Protein AF-A0A2T2TW74-F1 (afdb_monomer)

Foldseek 3Di:
DEEEQEDLDPVSLVVQAVQQVPYAYEYEEQDVVSQVVSVVRGPYHYDHDHPVDVVSVD

Sequence (58 aa):
MKVVVIGVGQVGRSVAHALSEAHKVIAVDKDPDRLDALRAEADVLTHEGDGAKVEVLK

Structure (mmCIF, N/CA/C/O backbone):
data_AF-A0A2T2TW74-F1
#
_entry.id   AF-A0A2T2TW74-F1
#
loop_
_atom_site.group_PDB
_atom_site.id
_atom_site.type_symbol
_atom_site.label_atom_id
_atom_site.label_alt_id
_atom_site.label_comp_id
_atom_site.label_asym_id
_atom_site.label_entity_id
_atom_site.label_seq_id
_atom_site.pdbx_PDB_ins_code
_atom_site.Cartn_x
_atom_site.Cartn_y
_atom_site.Cartn_z
_atom_site.occupancy
_atom_site.B_iso_or_equiv
_atom_site.auth_seq_id
_atom_site.auth_comp_id
_atom_site.auth_asym_id
_atom_site.auth_atom_id
_atom_site.pdbx_PDB_model_num
ATOM 1 N N . MET A 1 1 ? -11.902 5.506 7.069 1.00 93.88 1 MET A N 1
ATOM 2 C CA . MET A 1 1 ? -11.732 6.146 5.740 1.00 93.88 1 MET A CA 1
ATOM 3 C C . MET A 1 1 ? -11.064 5.152 4.788 1.00 93.88 1 MET A C 1
ATOM 5 O O . MET A 1 1 ? -10.495 4.183 5.282 1.00 93.88 1 MET A O 1
ATOM 9 N N . LYS A 1 2 ? -11.163 5.342 3.464 1.00 95.62 2 LYS A N 1
ATOM 10 C CA . LYS A 1 2 ? -10.364 4.591 2.477 1.00 95.62 2 LYS A CA 1
ATOM 11 C C . LYS A 1 2 ? -9.186 5.456 2.034 1.00 95.62 2 LYS A C 1
ATOM 13 O O . LYS A 1 2 ? -9.410 6.614 1.690 1.00 95.62 2 LYS A O 1
ATOM 18 N N . VAL A 1 3 ? -7.977 4.907 2.053 1.00 97.75 3 VAL A N 1
ATOM 19 C CA . VAL A 1 3 ? -6.748 5.608 1.653 1.00 97.75 3 VAL A CA 1
ATOM 20 C C . VAL A 1 3 ? -6.052 4.810 0.560 1.00 97.75 3 VAL A C 1
ATOM 22 O O . VAL A 1 3 ? -5.942 3.591 0.669 1.00 97.75 3 VAL A O 1
ATOM 25 N N . VAL A 1 4 ? -5.585 5.498 -0.480 1.00 97.69 4 VAL A N 1
ATOM 26 C CA . VAL A 1 4 ? -4.752 4.907 -1.531 1.00 97.69 4 VAL A CA 1
ATOM 27 C C . VAL A 1 4 ? -3.333 5.446 -1.384 1.00 97.69 4 VAL A C 1
ATOM 29 O O . VAL A 1 4 ? -3.138 6.660 -1.356 1.00 97.69 4 VAL A O 1
ATOM 32 N N . VAL A 1 5 ? -2.355 4.550 -1.278 1.00 98.00 5 VAL A N 1
ATOM 33 C CA . VAL A 1 5 ? -0.924 4.876 -1.225 1.00 98.00 5 VAL A CA 1
ATOM 34 C C . VAL A 1 5 ? -0.289 4.443 -2.541 1.00 98.00 5 VAL A C 1
ATOM 36 O O . VAL A 1 5 ? -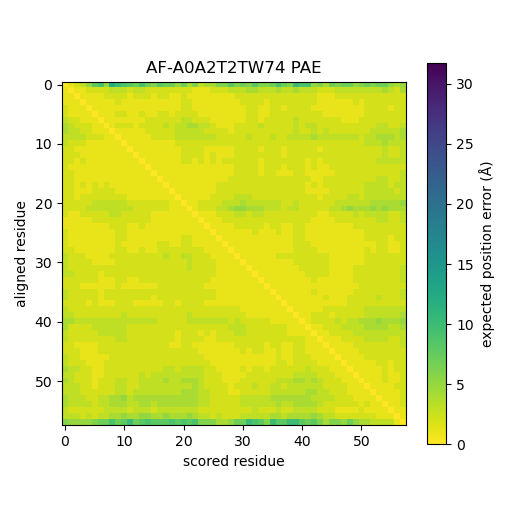0.291 3.260 -2.863 1.00 98.00 5 VAL A O 1
ATOM 39 N N . ILE A 1 6 ? 0.243 5.395 -3.308 1.00 98.00 6 ILE A N 1
ATOM 40 C CA . ILE A 1 6 ? 0.914 5.129 -4.586 1.00 98.00 6 ILE A CA 1
ATOM 41 C C . ILE A 1 6 ? 2.426 5.222 -4.374 1.00 98.00 6 ILE A C 1
ATOM 43 O O . ILE A 1 6 ? 2.946 6.281 -4.025 1.00 98.00 6 ILE A O 1
ATOM 47 N N . GLY A 1 7 ? 3.117 4.111 -4.612 1.00 97.56 7 GLY A N 1
ATOM 48 C CA . GLY A 1 7 ? 4.525 3.901 -4.305 1.00 97.56 7 GLY A CA 1
ATOM 49 C C . GLY A 1 7 ? 4.715 3.353 -2.890 1.00 97.56 7 GLY A C 1
ATOM 50 O O . GLY A 1 7 ? 4.452 4.036 -1.906 1.00 97.56 7 GLY A O 1
ATOM 51 N N . VAL A 1 8 ? 5.247 2.140 -2.790 1.00 96.75 8 VAL A N 1
ATOM 52 C CA . VAL A 1 8 ? 5.566 1.372 -1.576 1.00 96.75 8 VAL A CA 1
ATOM 53 C C . VAL A 1 8 ? 7.088 1.225 -1.451 1.00 96.75 8 VAL A C 1
ATOM 55 O O . VAL A 1 8 ? 7.647 0.172 -1.161 1.00 96.75 8 VAL A O 1
ATOM 58 N N . GLY A 1 9 ? 7.800 2.330 -1.684 1.00 95.44 9 GLY A N 1
ATOM 59 C CA . GLY A 1 9 ? 9.193 2.467 -1.263 1.00 95.44 9 GLY A CA 1
ATOM 60 C C . GLY A 1 9 ? 9.301 2.609 0.260 1.00 95.44 9 GLY A C 1
ATOM 61 O O . GLY A 1 9 ? 8.392 2.259 1.007 1.00 95.44 9 GLY A O 1
ATOM 62 N N . GLN A 1 10 ? 10.390 3.207 0.741 1.00 95.31 10 GLN A N 1
ATOM 63 C CA . GLN A 1 10 ? 10.619 3.372 2.184 1.00 95.31 10 GLN A CA 1
ATOM 64 C C . GLN A 1 10 ? 9.502 4.166 2.884 1.00 95.31 10 GLN A C 1
ATOM 66 O O . GLN A 1 10 ? 8.927 3.702 3.862 1.00 95.31 10 GLN A O 1
ATOM 71 N N . VAL A 1 11 ? 9.158 5.348 2.361 1.00 97.06 11 VAL A N 1
ATOM 72 C CA . VAL A 1 11 ? 8.144 6.217 2.983 1.00 97.06 11 VAL A CA 1
ATOM 73 C C . VAL A 1 11 ? 6.742 5.637 2.818 1.00 97.06 11 VAL A C 1
ATOM 75 O O . VAL A 1 11 ? 5.995 5.550 3.788 1.00 97.06 11 VAL A O 1
ATOM 78 N N . GLY A 1 12 ? 6.393 5.214 1.602 1.00 97.62 12 GLY A N 1
ATOM 79 C CA . GLY A 1 12 ? 5.066 4.685 1.303 1.00 97.62 12 GLY A CA 1
ATOM 80 C C . GLY A 1 12 ? 4.715 3.448 2.122 1.00 97.62 12 GLY A C 1
ATOM 81 O O . GLY A 1 12 ? 3.602 3.364 2.632 1.00 97.62 12 GLY A O 1
ATOM 82 N N . ARG A 1 13 ? 5.679 2.540 2.339 1.00 97.19 13 ARG A N 1
ATOM 83 C CA . ARG A 1 13 ? 5.511 1.376 3.221 1.00 97.19 13 ARG A CA 1
ATOM 84 C C . ARG A 1 13 ? 5.196 1.794 4.657 1.00 97.19 13 ARG A C 1
ATOM 86 O O . ARG A 1 13 ? 4.198 1.339 5.206 1.00 97.19 13 ARG A O 1
ATOM 93 N N . SER A 1 14 ? 5.986 2.697 5.241 1.00 97.50 14 SER A N 1
ATOM 94 C CA . SER A 1 14 ? 5.754 3.179 6.612 1.00 97.50 14 SER A CA 1
ATOM 95 C C . SER A 1 14 ? 4.405 3.886 6.765 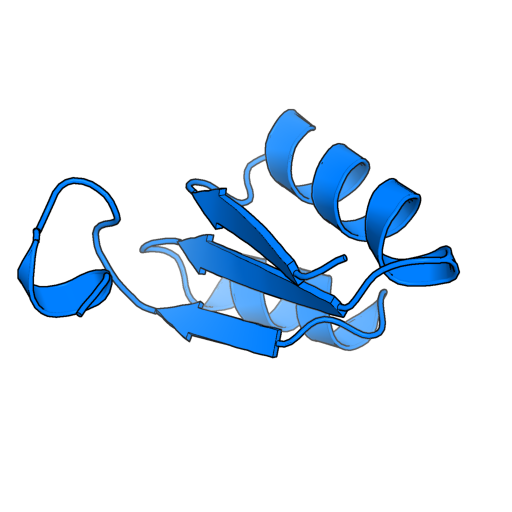1.00 97.50 14 SER A C 1
ATOM 97 O O . SER A 1 14 ? 3.708 3.680 7.755 1.00 97.50 14 SER A O 1
ATOM 99 N N . VAL A 1 15 ? 4.008 4.687 5.771 1.00 97.88 15 VAL A N 1
ATOM 100 C CA . VAL A 1 15 ? 2.702 5.365 5.758 1.00 97.88 15 VAL A CA 1
ATOM 101 C C . VAL A 1 15 ? 1.562 4.354 5.635 1.00 97.88 15 VAL A C 1
ATOM 103 O O . VAL A 1 15 ? 0.594 4.441 6.387 1.00 97.88 15 VAL A O 1
ATOM 106 N N . ALA A 1 16 ? 1.670 3.384 4.724 1.00 97.75 16 ALA A N 1
ATOM 107 C CA . ALA A 1 16 ? 0.656 2.349 4.548 1.00 97.75 16 ALA A CA 1
ATOM 108 C C . ALA A 1 16 ? 0.466 1.526 5.829 1.00 97.75 16 ALA A C 1
ATOM 110 O O . ALA A 1 16 ? -0.671 1.327 6.251 1.00 97.75 16 ALA A O 1
ATOM 111 N N . HIS A 1 17 ? 1.564 1.135 6.481 1.00 97.00 17 HIS A N 1
ATOM 112 C CA . HIS A 1 17 ? 1.530 0.412 7.750 1.00 97.00 17 HIS A CA 1
ATOM 113 C C . HIS A 1 17 ? 0.824 1.230 8.840 1.00 97.00 17 HIS A C 1
ATOM 115 O O . HIS A 1 17 ? -0.163 0.769 9.408 1.00 97.00 17 HIS A O 1
ATOM 121 N N . ALA A 1 18 ? 1.263 2.469 9.083 1.00 96.81 18 ALA A N 1
ATOM 122 C CA . ALA A 1 18 ? 0.690 3.317 10.130 1.00 96.81 18 ALA A CA 1
ATOM 123 C C . ALA A 1 18 ? -0.807 3.607 9.919 1.00 96.81 18 ALA A C 1
ATOM 125 O O . ALA A 1 18 ? -1.574 3.669 10.875 1.00 96.81 18 ALA A O 1
ATOM 126 N N . LEU A 1 19 ? -1.244 3.783 8.668 1.00 97.44 19 LEU A N 1
ATOM 127 C CA . LEU A 1 19 ? -2.650 4.061 8.367 1.00 97.44 19 LEU A CA 1
ATOM 128 C C . LEU A 1 19 ? -3.528 2.804 8.393 1.00 97.44 19 LEU A C 1
ATOM 130 O O . LEU A 1 19 ? -4.730 2.927 8.641 1.00 97.44 19 LEU A O 1
ATOM 134 N N . SER A 1 20 ? -2.960 1.620 8.148 1.00 97.31 20 SER A N 1
ATOM 135 C CA . SER A 1 20 ? -3.718 0.361 8.105 1.00 97.31 20 SER A CA 1
ATOM 136 C C . SER A 1 20 ? -4.356 -0.012 9.446 1.00 97.31 20 SER A C 1
ATOM 138 O O . SER A 1 20 ? -5.416 -0.627 9.464 1.00 97.31 20 SER A O 1
ATOM 140 N N . GLU A 1 21 ? -3.796 0.454 10.567 1.00 95.75 21 GLU A N 1
ATOM 141 C CA . GLU A 1 21 ? -4.314 0.163 11.913 1.00 95.75 21 GLU A CA 1
ATOM 142 C C . GLU A 1 21 ? -5.729 0.714 12.158 1.00 95.75 21 GLU A C 1
ATOM 144 O O . GLU A 1 21 ? -6.492 0.161 12.949 1.00 95.75 21 GLU A O 1
ATOM 149 N N . ALA A 1 22 ? -6.100 1.806 11.482 1.00 97.00 22 ALA A N 1
ATOM 150 C CA . ALA A 1 22 ? -7.382 2.486 11.686 1.00 97.00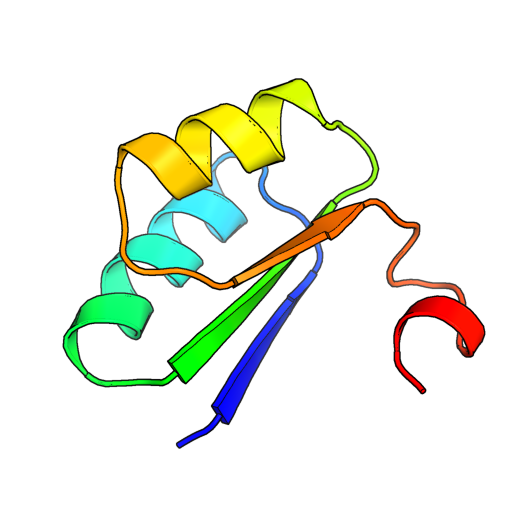 22 ALA A CA 1
ATOM 151 C C . ALA A 1 22 ? -8.183 2.698 10.392 1.00 97.00 22 ALA A C 1
ATOM 153 O O . ALA A 1 22 ? -9.332 3.168 10.426 1.00 97.00 22 ALA A O 1
ATOM 154 N N . HIS A 1 23 ? -7.594 2.427 9.226 1.00 97.44 23 HIS A N 1
ATOM 155 C CA . HIS A 1 23 ? -8.177 2.745 7.927 1.00 97.44 23 HIS A CA 1
ATOM 156 C C . HIS A 1 23 ? -7.992 1.615 6.923 1.00 97.44 23 HIS A C 1
ATOM 158 O O . HIS A 1 23 ? -7.025 0.868 6.953 1.00 97.44 23 HIS A O 1
ATOM 164 N N . LYS A 1 24 ? -8.906 1.550 5.950 1.00 97.69 24 LYS A N 1
ATOM 165 C CA . LYS A 1 24 ? -8.761 0.624 4.831 1.00 97.69 24 LYS A CA 1
ATOM 166 C C . LYS A 1 24 ? -7.766 1.209 3.836 1.00 97.69 24 LYS A C 1
ATOM 168 O O . LYS A 1 24 ? -8.095 2.178 3.145 1.00 97.69 24 LYS A O 1
ATOM 173 N N . VAL A 1 25 ? -6.579 0.622 3.776 1.00 98.25 25 VAL A N 1
ATOM 174 C CA . VAL A 1 25 ? -5.490 1.063 2.901 1.00 98.25 25 VAL A CA 1
ATOM 175 C C . VAL A 1 25 ? -5.411 0.166 1.668 1.00 98.25 25 VAL A C 1
ATOM 177 O O . VAL A 1 25 ? -5.499 -1.059 1.763 1.00 98.25 25 VAL A O 1
ATOM 180 N N . ILE A 1 26 ? -5.266 0.794 0.503 1.00 98.19 26 ILE A N 1
ATOM 181 C CA . ILE A 1 26 ? -4.922 0.145 -0.762 1.00 98.19 26 ILE A CA 1
ATOM 182 C C . ILE A 1 26 ? -3.568 0.705 -1.191 1.00 98.19 26 ILE A C 1
ATOM 184 O O . ILE A 1 26 ? -3.429 1.915 -1.353 1.00 98.19 26 ILE A O 1
ATOM 188 N N . ALA A 1 27 ? -2.575 -0.152 -1.364 1.00 98.12 27 ALA A N 1
ATOM 189 C CA . ALA A 1 27 ? -1.247 0.231 -1.805 1.00 98.12 27 ALA A CA 1
ATOM 190 C C . ALA A 1 27 ? -1.023 -0.182 -3.267 1.00 98.12 27 ALA A C 1
ATOM 192 O O . ALA A 1 27 ? -1.382 -1.288 -3.670 1.00 98.12 27 ALA A O 1
ATOM 193 N N . VAL A 1 28 ? -0.446 0.720 -4.058 1.00 98.38 28 VAL A N 1
ATOM 194 C CA . VAL A 1 28 ? -0.146 0.527 -5.480 1.00 98.38 28 VAL A CA 1
ATOM 195 C C . VAL A 1 28 ? 1.351 0.700 -5.694 1.00 98.38 28 VAL A C 1
ATOM 197 O O . VAL A 1 28 ? 1.898 1.739 -5.334 1.00 98.38 28 VAL A O 1
ATOM 200 N N . ASP A 1 29 ? 2.019 -0.276 -6.297 1.00 98.44 29 ASP A N 1
ATOM 201 C CA . ASP A 1 29 ? 3.421 -0.169 -6.725 1.00 98.44 29 ASP A CA 1
ATOM 202 C C . ASP A 1 29 ? 3.634 -0.999 -7.999 1.00 98.44 29 ASP A C 1
ATOM 204 O O . ASP A 1 29 ? 2.846 -1.888 -8.311 1.00 98.44 29 ASP A O 1
ATOM 208 N N . LYS A 1 30 ? 4.693 -0.697 -8.747 1.00 98.12 30 LYS A N 1
ATOM 209 C CA . LYS A 1 30 ? 5.117 -1.458 -9.930 1.00 98.12 30 LYS A CA 1
ATOM 210 C C . LYS A 1 30 ? 5.921 -2.701 -9.554 1.00 98.12 30 LYS A C 1
ATOM 212 O O . LYS A 1 30 ? 6.087 -3.579 -10.387 1.00 98.12 30 LYS A O 1
ATOM 217 N N . ASP A 1 3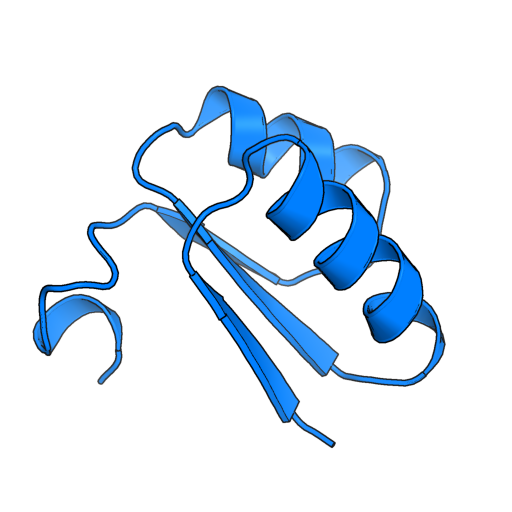1 ? 6.493 -2.709 -8.354 1.00 98.19 31 ASP A N 1
ATOM 218 C CA . ASP A 1 31 ? 7.375 -3.752 -7.850 1.00 98.19 31 ASP A CA 1
ATOM 219 C C . ASP A 1 31 ? 6.569 -4.761 -7.003 1.00 98.19 31 ASP A C 1
ATOM 221 O O . ASP A 1 31 ? 6.167 -4.427 -5.878 1.00 98.19 31 ASP A O 1
ATOM 225 N N . PRO A 1 32 ? 6.301 -5.977 -7.519 1.00 97.75 32 PRO A N 1
ATOM 226 C CA . PRO A 1 32 ? 5.510 -6.979 -6.808 1.00 97.75 32 PRO A CA 1
ATOM 227 C C . PRO A 1 32 ? 6.184 -7.459 -5.517 1.00 97.75 32 PRO A C 1
ATOM 229 O O . PRO A 1 32 ? 5.485 -7.730 -4.542 1.00 97.75 32 PRO A O 1
ATOM 232 N N . ASP A 1 33 ? 7.519 -7.468 -5.447 1.00 98.06 33 ASP A N 1
ATOM 233 C CA . ASP A 1 33 ? 8.239 -7.925 -4.252 1.00 98.06 33 ASP A CA 1
ATOM 234 C C . ASP A 1 33 ? 7.986 -6.981 -3.065 1.00 98.06 33 ASP A C 1
ATOM 236 O O . ASP A 1 33 ? 7.817 -7.412 -1.921 1.00 98.06 33 ASP A O 1
ATOM 240 N N . ARG A 1 34 ? 7.891 -5.669 -3.325 1.00 97.50 34 ARG A N 1
ATOM 241 C CA . ARG A 1 34 ? 7.541 -4.672 -2.291 1.00 97.50 34 ARG A CA 1
ATOM 242 C C . ARG A 1 34 ? 6.102 -4.807 -1.828 1.00 97.50 34 ARG A C 1
ATOM 244 O O . ARG A 1 34 ? 5.812 -4.609 -0.647 1.00 97.50 34 ARG A O 1
ATOM 251 N N . LEU A 1 35 ? 5.205 -5.104 -2.763 1.00 98.06 35 LEU A N 1
ATOM 252 C CA . LEU A 1 35 ? 3.795 -5.318 -2.473 1.00 98.06 35 LEU A CA 1
ATOM 253 C C . LEU A 1 35 ? 3.588 -6.555 -1.603 1.00 98.06 35 LEU A C 1
ATOM 255 O O . LEU A 1 35 ? 2.807 -6.496 -0.653 1.00 98.06 35 LEU A O 1
ATOM 259 N N . ASP A 1 36 ? 4.302 -7.638 -1.889 1.00 97.81 36 ASP A N 1
ATOM 260 C CA . ASP A 1 36 ? 4.224 -8.872 -1.112 1.00 97.81 36 ASP A CA 1
ATOM 261 C C . ASP A 1 36 ? 4.854 -8.718 0.273 1.00 97.81 36 ASP A C 1
ATOM 263 O O . ASP A 1 36 ? 4.257 -9.151 1.261 1.00 97.81 36 ASP A O 1
ATOM 267 N N . ALA A 1 37 ? 5.982 -8.008 0.379 1.00 97.12 37 ALA A N 1
ATOM 268 C CA . ALA A 1 37 ? 6.559 -7.650 1.674 1.00 97.12 37 ALA A CA 1
ATOM 269 C C . ALA A 1 37 ? 5.573 -6.836 2.530 1.00 97.12 37 ALA A C 1
ATOM 271 O O . ALA A 1 37 ? 5.338 -7.170 3.688 1.00 97.12 37 ALA A O 1
ATOM 272 N N . LEU A 1 38 ? 4.928 -5.808 1.962 1.00 97.31 38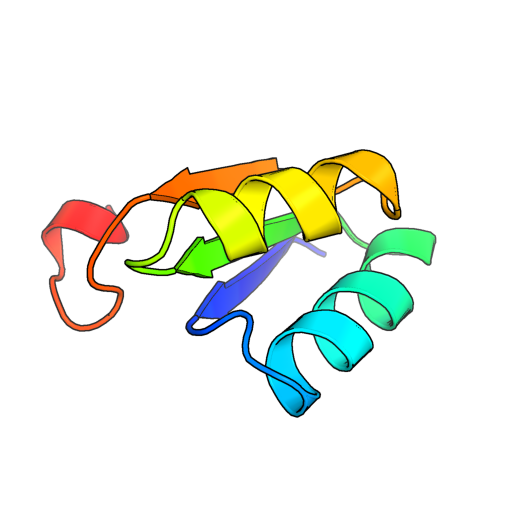 LEU A N 1
ATOM 273 C CA . LEU A 1 38 ? 3.948 -5.009 2.703 1.00 97.31 38 LEU A CA 1
ATOM 274 C C . LEU A 1 38 ? 2.709 -5.836 3.102 1.00 97.31 38 LEU A C 1
ATOM 276 O O . LEU A 1 38 ? 2.245 -5.701 4.233 1.00 97.31 38 LEU A O 1
ATOM 280 N N . ARG A 1 39 ? 2.191 -6.705 2.217 1.00 96.62 39 ARG A N 1
ATOM 281 C CA . ARG A 1 39 ? 1.065 -7.612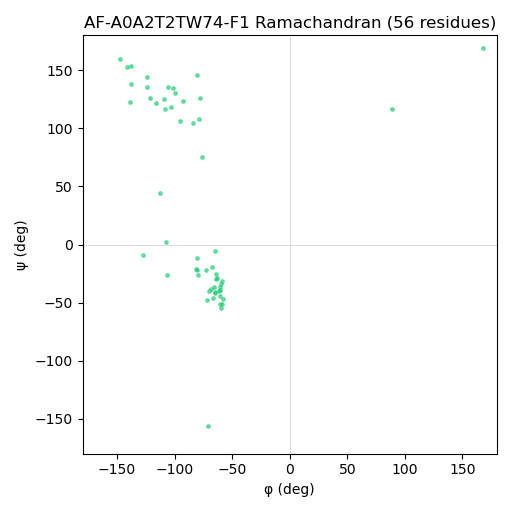 2.536 1.00 96.62 39 ARG A CA 1
ATOM 282 C C . ARG A 1 39 ? 1.382 -8.554 3.699 1.00 96.62 39 ARG A C 1
ATOM 284 O O . ARG A 1 39 ? 0.476 -8.910 4.443 1.00 96.62 39 ARG A O 1
ATOM 291 N N . ALA A 1 40 ? 2.634 -8.989 3.831 1.00 96.38 40 ALA A N 1
ATOM 292 C CA . ALA A 1 40 ? 3.051 -9.884 4.909 1.00 96.38 40 ALA A CA 1
ATOM 293 C C . ALA A 1 40 ? 3.120 -9.185 6.279 1.00 96.38 40 ALA A C 1
ATOM 295 O O . ALA A 1 40 ? 3.076 -9.851 7.312 1.00 96.38 40 ALA A O 1
ATOM 296 N N . GLU A 1 41 ? 3.245 -7.859 6.292 1.00 94.75 41 GLU A N 1
ATOM 297 C CA . GLU A 1 41 ? 3.525 -7.075 7.497 1.00 94.75 41 GLU A CA 1
ATOM 298 C C . GLU A 1 41 ? 2.318 -6.286 8.012 1.00 94.75 41 GLU A C 1
ATOM 300 O O . GLU A 1 41 ? 2.256 -5.991 9.203 1.00 94.75 41 GLU A O 1
ATOM 305 N N . ALA A 1 42 ? 1.372 -5.930 7.138 1.00 95.44 42 ALA A N 1
ATOM 306 C 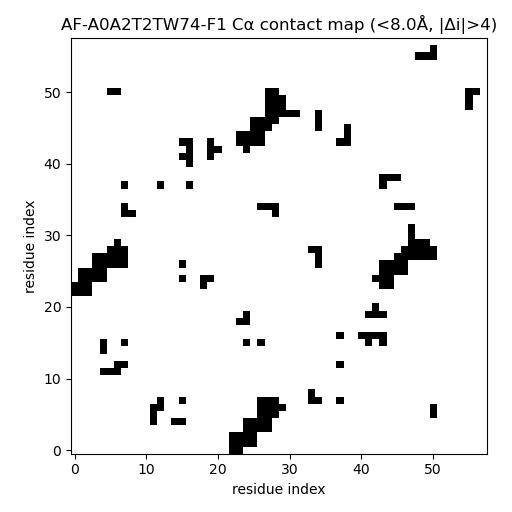CA . ALA A 1 42 ? 0.242 -5.066 7.471 1.00 95.44 42 ALA A CA 1
ATOM 307 C C . ALA A 1 42 ? -1.060 -5.518 6.792 1.00 95.44 42 ALA A C 1
ATOM 309 O O . ALA A 1 42 ? -1.04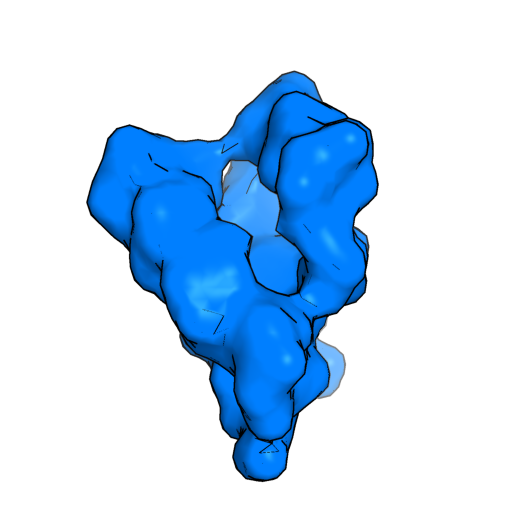3 -6.079 5.695 1.00 95.44 42 ALA A O 1
ATOM 310 N N . ASP A 1 43 ? -2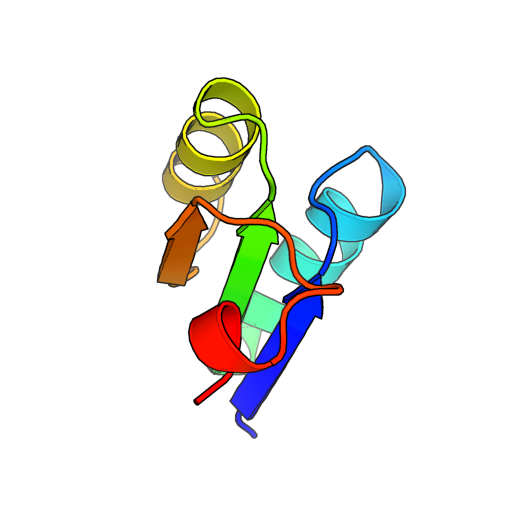.205 -5.209 7.414 1.00 96.56 43 ASP A N 1
ATOM 311 C CA . ASP A 1 43 ? -3.537 -5.473 6.846 1.00 96.56 43 ASP A CA 1
ATOM 312 C C . ASP A 1 43 ? -3.874 -4.452 5.748 1.00 96.56 43 ASP A C 1
ATOM 314 O O . ASP A 1 43 ? -4.616 -3.483 5.936 1.00 96.56 43 ASP A O 1
ATOM 318 N N . VAL A 1 44 ? -3.254 -4.639 4.583 1.00 97.19 44 VAL A N 1
ATOM 319 C CA . VAL A 1 44 ? -3.421 -3.771 3.420 1.00 97.19 44 VAL A CA 1
ATOM 320 C C . VAL A 1 44 ? -3.872 -4.552 2.195 1.00 97.19 44 VAL A C 1
ATOM 322 O O . VAL A 1 44 ? -3.433 -5.668 1.914 1.00 97.19 44 VAL A O 1
ATOM 325 N N . LEU A 1 45 ? -4.718 -3.917 1.388 1.00 97.50 45 LEU A N 1
ATOM 326 C CA . LEU A 1 45 ? -4.932 -4.363 0.019 1.00 97.50 45 LEU A CA 1
ATOM 327 C C . LEU A 1 45 ? -3.798 -3.835 -0.846 1.00 97.50 45 LEU A C 1
ATOM 329 O O . LEU A 1 45 ? -3.299 -2.735 -0.639 1.00 97.50 45 LEU A O 1
ATOM 333 N N . THR A 1 46 ? -3.404 -4.612 -1.837 1.00 97.50 46 THR A N 1
ATOM 334 C CA . THR A 1 46 ? -2.232 -4.315 -2.648 1.00 97.50 46 THR A CA 1
ATOM 335 C C . THR A 1 46 ? -2.564 -4.590 -4.111 1.00 97.50 46 THR A C 1
ATOM 337 O O . THR A 1 46 ? -3.265 -5.565 -4.407 1.00 97.50 46 THR A O 1
ATOM 340 N N . HIS A 1 47 ? -2.126 -3.708 -5.005 1.00 97.75 47 HIS A N 1
ATOM 341 C CA . HIS A 1 47 ? -2.409 -3.759 -6.435 1.00 97.75 47 HIS A CA 1
ATOM 342 C C . HIS A 1 47 ? -1.151 -3.401 -7.231 1.00 97.75 47 HIS A C 1
ATOM 344 O O . HIS A 1 47 ? -0.574 -2.333 -7.047 1.00 97.75 47 HIS A O 1
ATOM 350 N N . GLU A 1 48 ? -0.720 -4.301 -8.110 1.00 98.19 48 GLU A N 1
ATOM 351 C CA . GLU A 1 48 ? 0.438 -4.057 -8.964 1.00 98.19 48 GLU A CA 1
ATOM 352 C C . GLU A 1 48 ? 0.055 -3.138 -10.124 1.00 98.19 48 GLU A C 1
ATOM 354 O O . GLU A 1 48 ? -0.891 -3.412 -10.864 1.00 98.19 48 GLU A O 1
ATOM 359 N N . GLY A 1 49 ? 0.789 -2.042 -10.293 1.00 97.75 49 GLY A N 1
ATOM 360 C CA . GLY A 1 49 ? 0.554 -1.120 -11.391 1.00 97.75 49 GLY A CA 1
ATOM 361 C C . GLY A 1 49 ? 1.285 0.210 -11.268 1.00 97.75 49 GLY A C 1
ATOM 362 O O . GLY A 1 49 ? 1.847 0.585 -10.240 1.00 97.75 49 GLY A O 1
ATOM 363 N N . ASP A 1 50 ? 1.254 0.966 -12.362 1.00 97.25 50 ASP A N 1
ATOM 364 C CA . ASP A 1 50 ? 1.724 2.345 -12.381 1.00 97.25 50 ASP A CA 1
ATOM 365 C C . ASP A 1 50 ? 0.618 3.286 -11.901 1.00 97.25 50 ASP A C 1
ATOM 367 O O . ASP A 1 50 ? -0.304 3.583 -12.657 1.00 97.25 50 ASP A O 1
ATOM 371 N N . GLY A 1 51 ? 0.714 3.799 -10.674 1.00 95.50 51 GLY A N 1
ATOM 372 C CA . GLY A 1 51 ? -0.282 4.738 -10.149 1.00 95.50 51 GLY A CA 1
ATOM 373 C C . GLY A 1 51 ? -0.345 6.090 -10.876 1.00 95.50 51 GLY A C 1
ATOM 374 O O . GLY A 1 51 ? -1.241 6.878 -10.592 1.00 95.50 51 GLY A O 1
ATOM 375 N N . ALA A 1 52 ? 0.548 6.370 -11.835 1.00 96.12 52 ALA A N 1
ATOM 376 C CA . ALA A 1 52 ? 0.395 7.500 -12.756 1.00 96.12 52 ALA A CA 1
ATOM 377 C C . ALA A 1 52 ? -0.573 7.207 -13.924 1.00 96.12 52 ALA A C 1
ATOM 379 O O . ALA A 1 52 ? -0.963 8.124 -14.648 1.00 96.12 52 ALA A O 1
ATOM 380 N N . LYS A 1 53 ? -0.973 5.944 -14.130 1.00 97.69 53 LYS A N 1
ATOM 381 C CA . LYS A 1 53 ? -1.928 5.542 -15.169 1.00 97.69 53 LYS A CA 1
ATOM 382 C C . LYS A 1 53 ? -3.341 5.519 -14.605 1.00 97.69 53 LYS A C 1
ATOM 384 O O . LYS A 1 53 ? -3.637 4.779 -13.673 1.00 97.69 53 LYS A O 1
ATOM 389 N N . VAL A 1 54 ? -4.249 6.273 -15.225 1.00 95.81 54 VAL A N 1
ATOM 390 C CA . VAL A 1 54 ? -5.637 6.399 -14.744 1.00 95.81 54 VAL A CA 1
ATOM 391 C C . VAL A 1 54 ? -6.365 5.052 -14.677 1.00 95.81 54 VAL A C 1
ATOM 393 O O . VAL A 1 54 ? -7.209 4.840 -13.823 1.00 95.81 54 VAL A O 1
ATOM 396 N N . GLU A 1 55 ? -6.022 4.134 -15.574 1.00 96.12 55 GLU A N 1
ATOM 397 C CA . GLU A 1 55 ? -6.572 2.780 -15.662 1.00 96.12 55 GLU A CA 1
ATOM 398 C C . GLU A 1 55 ? -6.198 1.873 -14.484 1.00 96.12 55 GLU A C 1
ATOM 400 O O . GLU A 1 55 ? -6.927 0.927 -14.216 1.00 96.12 55 GLU A O 1
ATOM 405 N N . VAL A 1 56 ? -5.146 2.209 -13.731 1.00 96.31 56 VAL A N 1
ATOM 406 C CA . VAL A 1 56 ? -4.775 1.535 -12.473 1.00 96.31 56 VAL A CA 1
ATOM 407 C C . VAL A 1 56 ? -5.616 2.039 -11.289 1.00 96.31 56 VAL A C 1
ATOM 409 O O . VAL A 1 56 ? -5.752 1.347 -10.287 1.00 96.31 56 VAL A O 1
ATOM 412 N N . LEU A 1 57 ? -6.194 3.244 -11.385 1.00 93.81 57 LEU A N 1
ATOM 413 C CA . LEU A 1 57 ? -6.921 3.906 -10.289 1.00 93.81 57 LEU A CA 1
ATOM 414 C C . LEU A 1 57 ? -8.447 3.939 -10.471 1.00 93.81 57 LEU A C 1
ATOM 416 O O . LEU A 1 57 ? -9.138 4.564 -9.664 1.00 93.81 57 LEU A O 1
ATOM 420 N N . LYS A 1 58 ? -8.958 3.341 -11.549 1.00 87.25 58 LYS A N 1
ATOM 421 C CA . LYS A 1 58 ? -10.391 3.297 -11.866 1.00 87.25 58 LYS A CA 1
ATOM 422 C C . LYS A 1 58 ? -11.158 2.290 -11.016 1.00 87.25 58 LYS A C 1
ATOM 424 O O . LYS A 1 58 ? -10.586 1.239 -10.663 1.00 87.25 58 LYS A O 1
#

Mean predicted aligned error: 2.01 Å

pLDDT: mean 96.9, std 1.67, range [87.25, 98.44]

Nearest PDB structures (foldseek):
  1lss-assembly1_A  TM=9.404E-01  e=5.295E-05  Methanocaldococcus jannaschii
  3abi-assembly1_B  TM=8.654E-01  e=4.422E-03  Pyrococcus horikoshii
  3l4b-assembly1_G  TM=8.926E-01  e=8.828E-03  Thermotoga maritima MSB8
  6v4l-assembly1_D-2  TM=9.030E-01  e=1.014E-02  Vibrio parahaemolyticus RIMD 2210633
  6v4l-assembly1_C-2  TM=8.984E-01  e=1.645E-02  Vibrio parahaemolyticus RIMD 2210633

Radius of gyration: 10.21 Å; Cα contacts (8 Å, |Δi|>4): 103; chains: 1; bounding box: 22×17×28 Å

Secondary structure (DSSP, 8-state):
-EEEEE--SHHHHHHHHHHHTTSEEEEEES-HHHHHHHHHHSS-EEEES-TTSGGG--

Solvent-accessible surface area (backbone atoms only — not comparable to full-atom values): 3324 Å² total; per-residue (Å²): 102,81,46,78,41,70,44,51,55,77,66,37,42,54,51,49,48,68,45,27,81,80,27,54,30,37,38,26,26,74,52,62,68,48,47,50,54,48,49,76,75,34,77,49,47,70,46,79,33,57,71,89,40,68,83,66,74,108